Protein AF-A0A7S1P8F8-F1 (afdb_monomer_lite)

pLDDT: mean 75.44, std 19.64, range [24.95, 94.75]

Organism: NCBI:txid1169539

Structure (mmCIF, N/CA/C/O backbone):
data_AF-A0A7S1P8F8-F1
#
_entry.id   AF-A0A7S1P8F8-F1
#
loop_
_atom_site.group_PDB
_atom_site.id
_atom_site.type_symbol
_atom_site.label_atom_id
_atom_site.label_alt_id
_atom_site.label_comp_id
_atom_site.label_asym_id
_atom_site.label_entity_id
_atom_site.label_seq_id
_atom_site.pdbx_PDB_ins_code
_atom_site.Cartn_x
_atom_site.Cartn_y
_atom_site.Cartn_z
_atom_site.occupancy
_atom_site.B_iso_or_equiv
_atom_site.auth_seq_id
_atom_site.auth_comp_id
_atom_site.auth_asym_id
_atom_site.auth_atom_id
_atom_site.pdbx_PDB_model_num
ATOM 1 N N . THR A 1 1 ? -1.781 -36.166 -38.399 1.00 33.00 1 THR A N 1
ATOM 2 C CA . THR A 1 1 ? -1.661 -36.079 -36.931 1.00 33.00 1 THR A CA 1
ATOM 3 C C . THR A 1 1 ? -1.067 -34.732 -36.596 1.00 33.00 1 THR A C 1
ATOM 5 O O . THR A 1 1 ? 0.014 -34.468 -37.094 1.00 33.00 1 THR A O 1
ATOM 8 N N . VAL A 1 2 ? -1.785 -33.947 -35.774 1.00 33.25 2 VAL A N 1
ATOM 9 C CA . VAL A 1 2 ? -1.358 -32.695 -35.096 1.00 33.25 2 VAL A CA 1
ATOM 10 C C . VAL A 1 2 ? -1.109 -31.513 -36.055 1.00 33.25 2 VAL A C 1
ATOM 12 O O . VAL A 1 2 ? -0.427 -31.676 -37.051 1.00 33.25 2 VAL A O 1
ATOM 15 N N . GLY A 1 3 ? -1.616 -30.290 -35.899 1.00 30.33 3 GLY A N 1
ATOM 16 C CA . GLY A 1 3 ? -2.375 -29.572 -34.869 1.00 30.33 3 GLY A CA 1
ATOM 17 C C . GLY A 1 3 ? -2.177 -28.067 -35.166 1.00 30.33 3 GLY A C 1
ATOM 18 O O . GLY A 1 3 ? -1.070 -27.682 -35.529 1.00 30.33 3 GLY A O 1
ATOM 19 N N . GLY A 1 4 ? -3.225 -27.234 -35.100 1.00 29.80 4 GLY A N 1
ATOM 20 C CA . GLY A 1 4 ? -3.057 -25.767 -34.953 1.00 29.80 4 GLY A CA 1
ATOM 21 C C . GLY A 1 4 ? -2.783 -25.403 -33.482 1.00 29.80 4 GLY A C 1
ATOM 22 O O . GLY A 1 4 ? -2.645 -26.344 -32.693 1.00 29.80 4 GLY A O 1
ATOM 23 N N . PRO A 1 5 ? -2.804 -24.121 -33.050 1.00 51.84 5 PRO A N 1
ATOM 24 C CA . PRO A 1 5 ? -2.939 -22.824 -33.743 1.00 51.84 5 PRO A CA 1
ATOM 25 C C . PRO A 1 5 ? -1.639 -21.977 -33.567 1.00 51.84 5 PRO A C 1
ATOM 27 O O . PRO A 1 5 ? -0.628 -22.512 -33.140 1.00 51.84 5 PRO A O 1
ATOM 30 N N . ASP A 1 6 ? -1.499 -20.736 -34.047 1.00 29.47 6 ASP A N 1
ATOM 31 C CA . ASP A 1 6 ? -1.606 -19.561 -33.164 1.00 29.47 6 ASP A CA 1
ATOM 32 C C . ASP A 1 6 ? -1.427 -18.242 -33.929 1.00 29.47 6 ASP A C 1
ATOM 34 O O . ASP A 1 6 ? -0.696 -18.134 -34.916 1.00 29.47 6 ASP A O 1
ATOM 38 N N . GLY A 1 7 ? -2.171 -17.247 -33.449 1.00 28.59 7 GLY A N 1
ATOM 39 C CA . GLY A 1 7 ? -2.449 -15.974 -34.089 1.00 28.59 7 GLY A CA 1
ATOM 40 C C . GLY A 1 7 ? -1.237 -15.084 -34.345 1.00 28.59 7 GLY A C 1
ATOM 41 O O . GLY A 1 7 ? -0.340 -14.900 -33.526 1.00 28.59 7 GLY A O 1
ATOM 42 N N . SER A 1 8 ? -1.303 -14.449 -35.507 1.00 30.39 8 SER A N 1
ATOM 43 C CA . SER A 1 8 ? -0.498 -13.318 -35.930 1.00 30.39 8 SER A CA 1
ATOM 44 C C . SER A 1 8 ? -0.629 -12.139 -34.958 1.00 30.39 8 SER A C 1
ATOM 46 O O . SER A 1 8 ? -1.654 -11.456 -34.948 1.00 30.39 8 SER A O 1
ATOM 48 N N . SER A 1 9 ? 0.427 -11.849 -34.200 1.00 29.33 9 SER A N 1
ATOM 49 C CA . SER A 1 9 ? 0.657 -10.510 -33.653 1.00 29.33 9 SER A CA 1
ATOM 50 C C . SER A 1 9 ? 1.751 -9.847 -34.481 1.00 29.33 9 SER A C 1
ATOM 52 O O . SER A 1 9 ? 2.946 -10.076 -34.303 1.00 29.33 9 SER A O 1
ATOM 54 N N . THR A 1 10 ? 1.315 -9.089 -35.482 1.00 24.95 10 THR A N 1
ATOM 55 C CA . THR A 1 10 ? 2.159 -8.281 -36.358 1.00 24.95 10 THR A CA 1
ATOM 56 C C . THR A 1 10 ? 2.630 -7.034 -35.615 1.00 24.95 10 THR A C 1
ATOM 58 O O . THR A 1 10 ? 1.840 -6.120 -35.387 1.00 24.95 10 THR A O 1
ATOM 61 N N . ALA A 1 11 ? 3.919 -6.960 -35.283 1.00 27.39 11 ALA A N 1
ATOM 62 C CA . ALA A 1 11 ? 4.574 -5.700 -34.948 1.00 27.39 11 ALA A CA 1
ATOM 63 C C . ALA A 1 11 ? 5.227 -5.143 -36.220 1.00 27.39 11 ALA A C 1
ATOM 65 O O . ALA A 1 11 ? 6.190 -5.699 -36.745 1.00 27.39 11 ALA A O 1
ATOM 66 N N . VAL A 1 12 ? 4.644 -4.071 -36.751 1.00 26.52 12 VAL A N 1
ATOM 67 C CA . VAL A 1 12 ? 5.122 -3.369 -37.945 1.00 26.52 12 VAL A CA 1
ATOM 68 C C . VAL A 1 12 ? 6.269 -2.444 -37.530 1.00 26.52 12 VAL A C 1
ATOM 70 O O . VAL A 1 12 ? 6.064 -1.552 -36.711 1.00 26.52 12 VAL A O 1
ATOM 73 N N . ALA A 1 13 ? 7.463 -2.633 -38.096 1.00 28.36 13 ALA A N 1
ATOM 74 C CA . ALA A 1 13 ? 8.588 -1.709 -37.955 1.00 28.36 13 ALA A CA 1
ATOM 75 C C . ALA A 1 13 ? 8.973 -1.167 -39.340 1.00 28.36 13 ALA A C 1
ATOM 77 O O . ALA A 1 13 ? 9.449 -1.909 -40.198 1.00 28.36 13 ALA A O 1
ATOM 78 N N . ALA A 1 14 ? 8.723 0.125 -39.565 1.00 28.91 14 ALA A N 1
ATOM 79 C CA . ALA A 1 14 ? 9.136 0.856 -40.762 1.00 28.91 14 ALA A CA 1
ATOM 80 C C . ALA A 1 14 ? 10.499 1.536 -40.537 1.00 28.91 14 ALA A C 1
ATOM 82 O O . ALA A 1 14 ? 10.802 1.990 -39.434 1.00 28.91 14 ALA A O 1
ATOM 83 N N . ALA A 1 15 ? 11.313 1.582 -41.594 1.00 36.06 15 ALA A N 1
ATOM 84 C CA . ALA A 1 15 ? 12.719 1.979 -41.580 1.00 36.06 15 ALA A CA 1
ATOM 85 C C . ALA A 1 15 ? 12.986 3.433 -42.034 1.00 36.06 15 ALA A C 1
ATOM 87 O O . ALA A 1 15 ? 12.221 3.991 -42.817 1.00 36.06 15 ALA A O 1
ATOM 88 N N . ALA A 1 16 ? 14.183 3.908 -41.646 1.00 30.42 16 ALA A N 1
ATOM 89 C CA . ALA A 1 16 ? 15.092 4.868 -42.307 1.00 30.42 16 ALA A CA 1
ATOM 90 C C . ALA A 1 16 ? 15.179 6.329 -41.792 1.00 30.42 16 ALA A C 1
ATOM 92 O O . ALA A 1 16 ? 14.203 7.070 -41.811 1.00 30.42 16 ALA A O 1
ATOM 93 N N . GLY A 1 17 ? 16.421 6.767 -41.488 1.00 25.39 17 GLY A N 1
ATOM 94 C CA . GLY A 1 17 ? 16.874 8.167 -41.624 1.00 25.39 17 GLY A CA 1
ATOM 95 C C . GLY A 1 17 ? 17.765 8.753 -40.505 1.00 25.39 17 GLY A C 1
ATOM 96 O O . GLY A 1 17 ? 17.258 9.054 -39.440 1.00 25.39 17 GLY A O 1
ATOM 97 N N . ALA A 1 18 ? 19.055 8.980 -40.817 1.00 31.80 18 ALA A N 1
ATOM 98 C CA . ALA A 1 18 ? 20.051 9.914 -40.236 1.00 31.80 18 ALA A CA 1
ATOM 99 C C . ALA A 1 18 ? 20.191 10.091 -38.696 1.00 31.80 18 ALA A C 1
ATOM 101 O O . ALA A 1 18 ? 19.297 10.547 -37.992 1.00 31.80 18 ALA A O 1
ATOM 102 N N . ALA A 1 19 ? 21.413 9.829 -38.212 1.00 44.41 19 ALA A N 1
ATOM 103 C CA . ALA A 1 19 ? 21.833 9.745 -36.812 1.00 44.41 19 ALA A CA 1
ATOM 104 C C . ALA A 1 19 ? 21.790 11.077 -36.031 1.00 44.41 19 ALA A C 1
ATOM 106 O O . ALA A 1 19 ? 22.799 11.755 -35.848 1.00 44.41 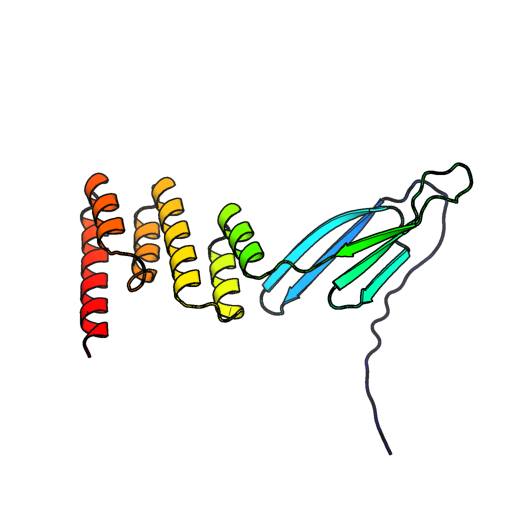19 ALA A O 1
ATOM 107 N N . ALA A 1 20 ? 20.624 11.401 -35.488 1.00 43.41 20 ALA A N 1
ATOM 108 C CA . ALA A 1 20 ? 20.535 11.914 -34.126 1.00 43.41 20 ALA A CA 1
ATOM 109 C C . ALA A 1 20 ? 20.301 10.694 -33.225 1.00 43.41 20 ALA A C 1
ATOM 111 O O . ALA A 1 20 ? 19.488 9.856 -33.603 1.00 43.41 20 ALA A O 1
ATOM 112 N N . SER A 1 21 ? 20.989 10.554 -32.082 1.00 54.59 21 SER A N 1
ATOM 113 C CA . SER A 1 21 ? 20.678 9.483 -31.117 1.00 54.59 21 SER A CA 1
ATOM 114 C C . SER A 1 21 ? 19.185 9.524 -30.808 1.00 54.59 21 SER A C 1
ATOM 116 O O . SER A 1 21 ? 18.705 10.445 -30.137 1.00 54.59 21 SER A O 1
ATOM 118 N N . GLN A 1 22 ? 18.434 8.584 -31.380 1.00 60.34 22 GLN A N 1
ATOM 119 C CA . GLN A 1 22 ? 16.990 8.682 -31.421 1.00 60.34 22 GLN A CA 1
ATOM 120 C C . GLN A 1 22 ? 16.500 8.164 -30.077 1.00 60.34 22 GLN A C 1
ATOM 122 O O . GLN A 1 22 ? 16.522 6.966 -29.790 1.00 60.34 22 GLN A O 1
ATOM 127 N N . ARG A 1 23 ? 16.108 9.097 -29.206 1.00 57.16 23 ARG A N 1
ATOM 128 C CA . ARG A 1 23 ? 15.483 8.771 -27.923 1.00 57.16 23 ARG A CA 1
ATOM 129 C C . ARG A 1 23 ? 14.154 8.092 -28.206 1.00 57.16 23 ARG A C 1
ATOM 131 O O . ARG A 1 23 ? 13.188 8.754 -28.577 1.00 57.16 23 ARG A O 1
ATOM 138 N N . GLN A 1 24 ? 14.110 6.778 -28.034 1.00 66.75 24 GLN A N 1
ATOM 139 C CA . GLN A 1 24 ? 12.877 6.019 -28.131 1.00 66.75 24 GLN A CA 1
ATOM 140 C C . GLN A 1 24 ? 12.252 5.954 -26.734 1.00 66.75 24 GLN A C 1
ATOM 142 O O . GLN A 1 24 ? 12.895 5.579 -25.749 1.00 66.75 24 GLN A O 1
ATOM 147 N N . LEU A 1 25 ? 10.994 6.383 -26.630 1.00 66.38 25 LEU A N 1
ATOM 148 C CA . LEU A 1 25 ? 10.215 6.187 -25.414 1.00 66.38 25 LEU A CA 1
ATOM 149 C C . LEU A 1 25 ? 9.775 4.725 -25.380 1.00 66.38 25 LEU A C 1
ATOM 151 O O . LEU A 1 25 ? 8.917 4.315 -26.160 1.00 66.38 25 LEU A O 1
ATOM 155 N N . VAL A 1 26 ? 10.358 3.947 -24.474 1.00 67.69 26 VAL A N 1
ATOM 156 C CA . VAL A 1 26 ? 9.987 2.546 -24.284 1.00 67.69 26 VAL A CA 1
ATOM 157 C C . VAL A 1 26 ? 9.091 2.460 -23.060 1.00 67.69 26 VAL A C 1
ATOM 159 O O . VAL A 1 26 ? 9.497 2.771 -21.940 1.00 67.69 26 VAL A O 1
ATOM 162 N N . THR A 1 27 ? 7.848 2.043 -23.283 1.00 63.59 27 THR A N 1
ATOM 163 C CA . THR A 1 27 ? 6.885 1.802 -22.207 1.00 63.59 27 THR A CA 1
ATOM 164 C C . THR A 1 27 ? 6.757 0.301 -22.005 1.00 63.59 27 THR A C 1
ATOM 166 O O . THR A 1 27 ? 6.327 -0.403 -22.917 1.00 63.59 27 THR A O 1
ATOM 169 N N . VAL A 1 28 ? 7.126 -0.192 -20.821 1.00 66.12 28 VAL A N 1
ATOM 170 C CA . VAL A 1 28 ? 6.953 -1.602 -20.455 1.00 66.12 28 VAL A CA 1
ATOM 171 C C . VAL A 1 28 ? 5.792 -1.699 -19.473 1.00 66.12 28 VAL A C 1
ATOM 173 O O . VAL A 1 28 ? 5.885 -1.296 -18.310 1.00 66.12 28 VAL A O 1
ATOM 176 N N . CYS A 1 29 ? 4.673 -2.225 -19.966 1.00 58.62 29 CYS A N 1
ATOM 177 C CA . CYS A 1 29 ? 3.471 -2.451 -19.175 1.00 58.62 29 CYS A CA 1
ATOM 178 C C . CYS A 1 29 ? 3.417 -3.909 -18.720 1.00 58.62 29 CYS A C 1
ATOM 180 O O . CYS A 1 29 ? 3.398 -4.815 -19.551 1.00 58.62 29 CYS A O 1
ATOM 182 N N . LEU A 1 30 ? 3.311 -4.128 -17.410 1.00 59.25 30 LEU A N 1
ATOM 183 C CA . LEU A 1 30 ? 2.864 -5.408 -16.869 1.00 59.25 30 LEU A CA 1
ATOM 184 C C . LEU A 1 30 ? 1.336 -5.344 -16.803 1.00 59.25 30 LEU A C 1
ATOM 186 O O . LEU A 1 30 ? 0.751 -4.805 -15.864 1.00 59.25 30 LEU A O 1
ATOM 190 N N . SER A 1 31 ? 0.692 -5.812 -17.872 1.00 52.72 31 SER A N 1
ATOM 191 C CA . SER A 1 31 ? -0.765 -5.790 -17.986 1.00 52.72 31 SER A CA 1
ATOM 192 C C . SER A 1 31 ? -1.354 -7.039 -17.349 1.00 52.72 31 SER A C 1
ATOM 194 O O . SER A 1 31 ? -1.368 -8.103 -17.962 1.00 52.72 31 SER A O 1
ATOM 196 N N . TYR A 1 32 ? -1.899 -6.892 -16.146 1.00 57.75 32 TYR A N 1
ATOM 197 C CA . TYR A 1 32 ? -2.820 -7.878 -15.598 1.00 57.75 32 TYR A CA 1
ATOM 198 C C . TYR A 1 32 ? -4.246 -7.495 -16.036 1.00 57.75 32 TYR A C 1
ATOM 200 O O . TYR A 1 32 ? -4.558 -6.303 -16.043 1.00 57.75 32 TYR A O 1
ATOM 208 N N . PRO A 1 33 ? -5.118 -8.451 -16.412 1.00 55.19 33 PRO A N 1
ATOM 209 C CA . PRO A 1 33 ? -6.451 -8.161 -16.962 1.00 55.19 33 PRO A CA 1
ATOM 210 C C . PRO A 1 33 ? -7.295 -7.220 -16.094 1.00 55.19 33 PRO A C 1
ATOM 212 O O . PRO A 1 33 ? -8.058 -6.416 -16.621 1.00 55.19 33 PRO A O 1
ATOM 215 N N . GLU A 1 34 ? -7.103 -7.283 -14.776 1.00 53.69 34 GLU A N 1
ATOM 216 C CA . GLU A 1 34 ? -7.851 -6.485 -13.799 1.00 53.69 34 GLU A CA 1
ATOM 217 C C . GLU A 1 34 ? -7.038 -5.332 -13.194 1.00 53.69 34 GLU A C 1
ATOM 219 O O . GLU A 1 34 ? -7.595 -4.449 -12.554 1.00 53.69 34 GLU A O 1
ATOM 224 N N . VAL A 1 35 ? -5.721 -5.286 -13.438 1.00 55.34 35 VAL A N 1
ATOM 225 C CA . VAL A 1 35 ? -4.819 -4.279 -12.862 1.00 55.34 35 VAL A CA 1
ATOM 226 C C . VAL A 1 35 ? -3.895 -3.752 -13.956 1.00 55.34 35 VAL A C 1
ATOM 228 O O . VAL A 1 35 ? -2.925 -4.403 -14.355 1.00 55.34 35 VAL A O 1
ATOM 231 N N . ARG A 1 36 ? -4.168 -2.535 -14.441 1.00 57.94 36 ARG A N 1
ATOM 232 C CA . ARG A 1 36 ? -3.256 -1.823 -15.348 1.00 57.94 36 ARG A CA 1
ATOM 233 C C . ARG A 1 36 ? -2.141 -1.167 -14.540 1.00 57.94 36 ARG A C 1
ATOM 235 O O . ARG A 1 36 ? -2.246 -0.001 -14.169 1.00 57.94 36 ARG A O 1
ATOM 242 N N . PHE A 1 37 ? -1.068 -1.909 -14.279 1.00 64.25 37 PHE A N 1
ATOM 243 C CA . PHE A 1 37 ? 0.128 -1.360 -13.646 1.00 64.25 37 PHE A CA 1
ATOM 244 C C . PHE A 1 37 ? 1.195 -1.021 -14.690 1.00 64.25 37 PHE A C 1
ATOM 246 O O . PHE A 1 37 ? 1.612 -1.858 -15.494 1.00 64.25 37 PHE A O 1
ATOM 253 N N . VAL A 1 38 ? 1.679 0.219 -14.660 1.00 63.53 38 VAL A N 1
ATOM 254 C CA . VAL A 1 38 ? 2.850 0.608 -15.445 1.00 63.53 38 VAL A CA 1
ATOM 255 C C . VAL A 1 38 ? 4.086 0.372 -14.588 1.00 63.53 38 VAL A C 1
ATOM 257 O O . VAL A 1 38 ? 4.405 1.164 -13.703 1.00 63.53 38 VAL A O 1
ATOM 260 N N . ALA A 1 39 ? 4.758 -0.751 -14.832 1.00 64.69 39 ALA A N 1
ATOM 261 C CA . ALA A 1 39 ? 5.892 -1.184 -14.024 1.00 64.69 39 ALA A CA 1
ATOM 262 C C . ALA A 1 39 ? 7.171 -0.398 -14.300 1.00 64.69 39 ALA A C 1
ATOM 264 O O . ALA A 1 39 ? 7.966 -0.178 -13.386 1.00 64.69 39 ALA A O 1
ATOM 265 N N . PHE A 1 40 ? 7.356 0.054 -15.540 1.00 70.25 40 PHE A N 1
ATOM 266 C CA . PHE A 1 40 ? 8.506 0.857 -15.914 1.00 70.25 40 PHE A CA 1
ATOM 267 C C . PHE A 1 40 ? 8.188 1.759 -17.110 1.00 70.25 40 PHE A C 1
ATOM 269 O O . PHE A 1 40 ? 7.693 1.308 -18.145 1.00 70.25 40 PHE A O 1
ATOM 276 N N . VAL A 1 41 ? 8.519 3.044 -16.969 1.00 74.56 41 VAL A N 1
ATOM 277 C CA . VAL A 1 41 ? 8.540 4.014 -18.069 1.00 74.56 41 VAL A CA 1
ATOM 278 C C . VAL A 1 41 ? 9.898 4.683 -18.060 1.00 74.56 41 VAL A C 1
ATOM 280 O O . VAL A 1 41 ? 10.303 5.251 -17.045 1.00 74.56 41 VAL A O 1
ATOM 283 N N . GLY A 1 42 ? 10.589 4.635 -19.190 1.00 77.94 42 GLY A N 1
ATOM 284 C CA . GLY A 1 42 ? 11.900 5.245 -19.324 1.00 77.94 42 GLY A CA 1
ATOM 285 C C . GLY A 1 42 ? 12.250 5.539 -20.773 1.00 77.94 42 GLY A C 1
ATOM 286 O O . GLY A 1 42 ? 11.668 4.990 -21.709 1.00 77.94 42 GLY A O 1
ATOM 287 N N . TYR A 1 43 ? 13.224 6.424 -20.951 1.00 77.12 43 TYR A N 1
ATOM 288 C CA . TYR A 1 43 ? 13.818 6.690 -22.255 1.00 77.12 43 TYR A CA 1
ATOM 289 C C . TYR A 1 43 ? 15.044 5.803 -22.423 1.00 77.12 43 TYR A C 1
ATOM 291 O O . TYR A 1 43 ? 15.955 5.848 -21.595 1.00 77.12 43 TYR A O 1
ATOM 299 N N . ILE A 1 44 ? 15.069 5.020 -23.499 1.00 77.88 44 ILE A N 1
ATOM 300 C CA . ILE A 1 44 ? 16.219 4.201 -23.878 1.00 77.88 44 ILE A CA 1
ATOM 301 C C . ILE A 1 44 ? 16.620 4.634 -25.290 1.00 77.88 44 ILE A C 1
ATOM 303 O O . ILE A 1 44 ? 15.775 4.799 -26.169 1.00 77.88 44 ILE A O 1
ATOM 307 N N . ASN A 1 45 ? 17.907 4.894 -25.498 1.00 75.38 45 ASN A N 1
ATOM 308 C CA . ASN A 1 45 ? 18.407 5.303 -26.810 1.00 75.38 45 ASN A CA 1
ATOM 309 C C . ASN A 1 45 ? 18.589 4.074 -27.701 1.00 75.38 45 ASN A C 1
ATOM 311 O O . ASN A 1 45 ? 19.086 3.059 -27.220 1.00 75.38 45 ASN A O 1
ATOM 315 N N . ASP A 1 46 ? 18.227 4.196 -28.979 1.00 78.50 46 ASP A N 1
ATOM 316 C CA . ASP A 1 46 ? 18.566 3.235 -30.035 1.00 78.50 46 ASP A CA 1
ATOM 317 C C . ASP A 1 46 ? 18.294 1.762 -29.658 1.00 78.50 46 ASP A C 1
ATOM 319 O O . ASP A 1 46 ? 19.184 0.905 -29.720 1.00 78.50 46 ASP A O 1
ATOM 323 N N . VAL A 1 47 ? 17.054 1.460 -29.248 1.00 81.94 47 VAL A N 1
ATOM 324 C CA . VAL A 1 47 ? 16.632 0.082 -28.961 1.00 81.94 47 VAL A CA 1
ATOM 325 C C . VAL A 1 47 ? 16.575 -0.722 -30.252 1.00 81.94 47 VAL A C 1
ATOM 327 O O . VAL A 1 47 ? 15.960 -0.322 -31.236 1.00 81.94 47 VAL A O 1
ATOM 330 N N . THR A 1 48 ? 17.226 -1.879 -30.234 1.00 82.31 48 THR A N 1
ATOM 331 C CA . THR A 1 48 ? 17.274 -2.809 -31.370 1.00 82.31 48 THR A CA 1
ATOM 332 C C . THR A 1 48 ? 16.355 -3.996 -31.147 1.00 82.31 48 THR A C 1
ATOM 334 O O . THR A 1 48 ? 15.556 -4.328 -32.017 1.00 82.31 48 THR A O 1
ATOM 337 N N . HIS A 1 49 ? 16.432 -4.612 -29.965 1.00 81.38 49 HIS A N 1
ATOM 338 C CA . HIS A 1 49 ? 15.678 -5.813 -29.639 1.00 81.38 49 HIS A CA 1
ATOM 339 C C . HIS A 1 49 ? 15.176 -5.775 -28.199 1.00 81.38 49 HIS A C 1
ATOM 341 O O . HIS A 1 49 ? 15.875 -5.330 -27.289 1.00 81.38 49 HIS A O 1
ATOM 347 N N . ILE A 1 50 ? 13.965 -6.290 -28.008 1.00 86.50 50 ILE A N 1
ATOM 348 C CA . ILE A 1 50 ? 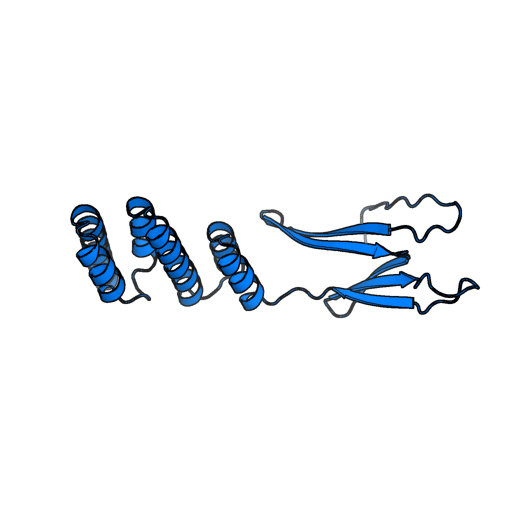13.365 -6.566 -26.705 1.00 86.50 50 ILE A CA 1
ATOM 349 C C . ILE A 1 50 ? 13.019 -8.051 -26.713 1.00 86.50 50 ILE A C 1
ATOM 351 O O . ILE A 1 50 ? 12.311 -8.498 -27.616 1.00 86.50 50 ILE A O 1
ATOM 355 N N . PHE A 1 51 ? 13.532 -8.822 -25.758 1.00 84.88 51 PHE A N 1
ATOM 356 C CA . PHE A 1 51 ? 13.278 -10.261 -25.708 1.00 84.88 51 PHE A CA 1
ATOM 357 C C . PHE A 1 51 ? 13.161 -10.777 -24.267 1.00 84.88 51 PHE A C 1
ATOM 359 O O . PHE A 1 51 ? 13.895 -10.323 -23.387 1.00 84.88 51 PHE A O 1
ATOM 366 N N . PRO A 1 52 ? 12.244 -11.724 -23.997 1.00 86.38 52 PRO A N 1
ATOM 367 C CA . PRO A 1 52 ? 12.179 -12.407 -22.713 1.00 86.38 52 PRO A CA 1
ATOM 368 C C . PRO A 1 52 ? 13.226 -13.528 -22.656 1.00 86.38 52 PRO A C 1
ATOM 370 O O . PRO A 1 52 ? 13.321 -14.345 -23.571 1.00 86.38 52 PRO A O 1
ATOM 373 N N . ALA A 1 53 ? 14.001 -13.597 -21.575 1.00 86.50 53 ALA A N 1
ATOM 374 C CA . ALA A 1 53 ? 14.904 -14.716 -21.302 1.00 86.50 53 ALA A CA 1
ATOM 375 C C . ALA A 1 53 ? 15.078 -14.893 -19.790 1.00 86.50 53 ALA A C 1
ATOM 377 O O . ALA A 1 53 ? 14.973 -13.932 -19.042 1.00 86.50 53 ALA A O 1
ATOM 378 N N . MET A 1 54 ? 15.341 -16.115 -19.319 1.00 85.25 54 MET A N 1
ATOM 379 C CA . MET A 1 54 ? 15.701 -16.386 -17.911 1.00 85.25 54 MET A CA 1
ATOM 380 C C . MET A 1 54 ? 14.732 -15.802 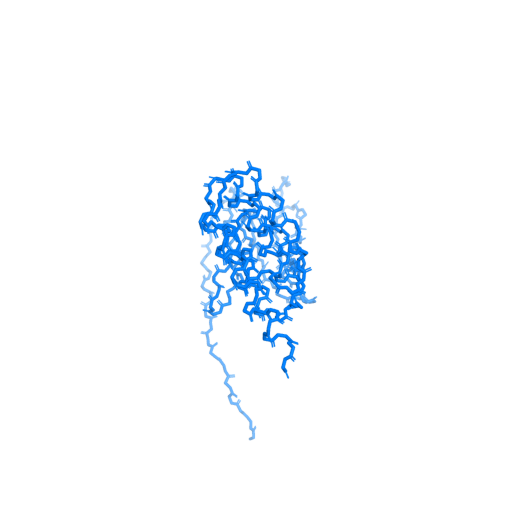-16.851 1.00 85.25 54 MET A C 1
ATOM 382 O O . MET A 1 54 ? 15.141 -15.528 -15.730 1.00 85.25 54 MET A O 1
ATOM 386 N N . GLY A 1 55 ? 13.453 -15.595 -17.191 1.00 81.62 55 GLY A N 1
ATOM 387 C CA . GLY A 1 55 ? 12.467 -14.988 -16.283 1.00 81.62 55 GLY A CA 1
ATOM 388 C C . GLY A 1 55 ? 12.516 -13.454 -16.175 1.00 81.62 55 GLY A C 1
ATOM 389 O O . GLY A 1 55 ? 11.759 -12.891 -15.391 1.00 81.62 55 GLY A O 1
ATOM 390 N N . SER A 1 56 ? 13.343 -12.780 -16.978 1.00 84.56 56 SER A N 1
ATOM 391 C CA . SER A 1 56 ? 13.459 -11.317 -17.055 1.00 84.56 56 SER A CA 1
ATOM 392 C C . SER A 1 56 ? 13.234 -10.817 -18.490 1.00 84.56 56 SER A C 1
ATOM 394 O O . SER A 1 56 ? 13.330 -11.570 -19.466 1.00 84.56 56 SER A O 1
ATOM 396 N N . LEU A 1 57 ? 12.936 -9.523 -18.637 1.00 86.06 57 LEU A N 1
ATOM 397 C CA . LEU A 1 57 ? 12.832 -8.875 -19.945 1.00 86.06 57 LEU A CA 1
ATOM 398 C C . LEU A 1 57 ? 14.142 -8.150 -20.261 1.00 86.06 57 LEU A C 1
ATOM 400 O O . LEU A 1 57 ? 14.561 -7.273 -19.513 1.00 86.06 57 LEU A O 1
ATOM 404 N N . PHE A 1 58 ? 14.776 -8.480 -21.379 1.00 86.94 58 PHE A N 1
ATOM 405 C CA . PHE A 1 58 ? 16.024 -7.854 -21.798 1.00 86.94 58 PHE A CA 1
ATOM 406 C C . PHE A 1 58 ? 15.781 -6.842 -22.913 1.00 86.94 58 PHE A C 1
ATOM 408 O O . PHE A 1 58 ? 15.050 -7.113 -23.867 1.00 86.94 58 PHE A O 1
ATOM 415 N N . VAL A 1 59 ? 16.422 -5.680 -22.803 1.00 87.56 59 VAL A N 1
ATOM 416 C CA . VAL A 1 59 ? 16.407 -4.626 -23.820 1.00 87.56 59 VAL A CA 1
ATOM 417 C C . VAL A 1 59 ? 17.831 -4.404 -24.311 1.00 87.56 59 VAL A C 1
ATOM 419 O O . VAL A 1 59 ? 18.710 -4.032 -23.534 1.00 87.56 59 VAL A O 1
ATOM 422 N N . LEU A 1 60 ? 18.061 -4.630 -25.605 1.00 86.75 60 LEU A N 1
ATOM 423 C CA . LEU A 1 60 ? 19.347 -4.405 -26.256 1.00 86.75 60 LEU A CA 1
ATOM 424 C C . LEU A 1 60 ? 19.324 -3.060 -26.981 1.00 86.75 60 LEU A C 1
ATOM 426 O O . LEU A 1 60 ? 18.530 -2.838 -27.899 1.00 86.75 60 LEU A O 1
ATOM 430 N N . ALA A 1 61 ? 20.211 -2.167 -26.566 1.00 85.19 61 ALA A N 1
ATOM 431 C CA . ALA A 1 61 ? 20.339 -0.813 -27.079 1.00 85.19 61 ALA A CA 1
ATOM 432 C C . ALA A 1 61 ? 21.733 -0.598 -27.674 1.00 85.19 61 ALA A C 1
ATOM 434 O O . ALA A 1 61 ? 22.732 -1.063 -27.121 1.00 85.19 61 ALA A O 1
ATOM 435 N N . ARG A 1 62 ? 21.832 0.127 -28.791 1.00 81.62 62 ARG A N 1
ATOM 436 C CA . ARG A 1 62 ? 23.137 0.540 -29.328 1.00 81.62 62 ARG A CA 1
ATOM 437 C C . ARG A 1 62 ? 23.625 1.776 -28.574 1.00 81.62 62 ARG A C 1
ATOM 439 O O . ARG A 1 62 ? 22.913 2.767 -28.457 1.00 81.62 62 ARG A O 1
ATOM 446 N N . GLY A 1 63 ? 24.852 1.736 -28.061 1.00 70.94 63 GLY A N 1
ATOM 447 C CA . GLY A 1 63 ? 25.487 2.911 -27.476 1.00 70.94 63 GLY A CA 1
ATOM 448 C C . GLY A 1 63 ? 25.904 3.889 -28.571 1.00 70.94 63 GLY A C 1
ATOM 449 O O . GLY A 1 63 ? 26.899 3.671 -29.254 1.00 70.94 63 GLY A O 1
ATOM 450 N N . GLY A 1 64 ? 25.161 4.976 -28.755 1.00 63.72 64 GLY A N 1
ATOM 451 C CA . GLY A 1 64 ? 25.564 6.078 -29.629 1.00 63.72 64 GLY A CA 1
ATOM 452 C C . GLY A 1 64 ? 26.588 6.975 -28.932 1.00 63.72 64 GLY A C 1
ATOM 453 O O . GLY A 1 64 ? 26.200 7.897 -28.222 1.00 63.72 64 GLY A O 1
ATOM 454 N N . GLY A 1 65 ? 27.886 6.697 -29.090 1.00 57.19 65 GLY A N 1
ATOM 455 C CA . GLY A 1 65 ? 28.938 7.510 -28.454 1.00 57.19 65 GLY A CA 1
ATOM 456 C C . GLY A 1 65 ? 30.310 7.537 -29.136 1.00 57.19 65 GLY A C 1
ATOM 457 O O . GLY A 1 65 ? 31.140 8.363 -28.767 1.00 57.19 65 GLY A O 1
ATOM 458 N N . GLY A 1 66 ? 30.567 6.683 -30.130 1.00 50.88 66 GLY A N 1
ATOM 459 C CA . GLY A 1 66 ? 31.832 6.668 -30.873 1.00 50.88 66 GLY A CA 1
ATOM 460 C C . GLY A 1 66 ? 31.722 7.373 -32.226 1.00 50.88 66 GLY A C 1
ATOM 461 O O . GLY A 1 66 ? 30.806 7.085 -33.002 1.00 50.88 66 GLY A O 1
ATOM 462 N N . VAL A 1 67 ? 32.681 8.252 -32.541 1.00 51.16 67 VAL A N 1
ATOM 463 C CA . VAL A 1 67 ? 32.942 8.708 -33.918 1.00 51.16 67 VAL A CA 1
ATOM 464 C C . VAL A 1 67 ? 33.305 7.464 -34.737 1.00 51.16 67 VAL A C 1
ATOM 466 O O . VAL A 1 67 ? 34.406 6.946 -34.608 1.00 51.16 67 VAL A O 1
ATOM 469 N N . GLY A 1 68 ? 32.344 6.937 -35.502 1.00 57.38 68 GLY A N 1
ATOM 470 C CA . GLY A 1 68 ? 32.487 5.679 -36.250 1.00 57.38 68 GLY A CA 1
ATOM 471 C C . GLY A 1 68 ? 31.323 4.688 -36.122 1.00 57.38 68 GLY A C 1
ATOM 472 O O . GLY A 1 68 ? 31.345 3.660 -36.784 1.00 57.38 68 GLY A O 1
ATOM 473 N N . GLY A 1 69 ? 30.290 4.959 -35.312 1.00 57.19 69 GLY A N 1
ATOM 474 C CA . GLY A 1 69 ? 29.115 4.068 -35.208 1.00 57.19 69 GLY A CA 1
ATOM 475 C C . GLY A 1 69 ? 29.346 2.774 -34.409 1.00 57.19 69 GLY A C 1
ATOM 476 O O . GLY A 1 69 ? 28.422 1.968 -34.251 1.00 57.19 69 GLY A O 1
ATOM 477 N N . GLU A 1 70 ? 30.549 2.612 -33.859 1.00 60.06 70 GLU A N 1
ATOM 478 C CA . GLU A 1 70 ? 30.951 1.549 -32.943 1.00 60.06 70 GLU A CA 1
ATOM 479 C C . GLU A 1 70 ? 30.983 2.108 -31.518 1.00 60.06 70 GLU A C 1
ATOM 481 O O . GLU A 1 70 ? 32.006 2.567 -31.016 1.00 60.06 70 GLU A O 1
ATOM 486 N N . GLY A 1 71 ? 29.825 2.135 -30.866 1.00 65.44 71 GLY A N 1
ATOM 487 C CA . GLY A 1 71 ? 29.767 2.244 -29.412 1.00 65.44 71 GLY A CA 1
ATOM 488 C C . GLY A 1 71 ? 29.325 0.917 -28.799 1.00 65.44 71 GLY A C 1
ATOM 489 O O . GLY A 1 71 ? 28.754 0.071 -29.498 1.00 65.44 71 GLY A O 1
ATOM 490 N N . PRO A 1 72 ? 29.600 0.702 -27.503 1.00 74.94 72 PRO A N 1
ATOM 491 C CA . PRO A 1 72 ? 29.247 -0.541 -26.836 1.00 74.94 72 PRO A CA 1
ATOM 492 C C . PRO A 1 72 ? 27.733 -0.764 -26.904 1.00 74.94 72 PRO A C 1
ATOM 494 O O . PRO A 1 72 ? 26.943 0.147 -26.655 1.00 74.94 72 PRO A O 1
ATOM 497 N N . CYS A 1 73 ? 27.317 -1.983 -27.243 1.00 75.75 73 CYS A N 1
ATOM 498 C CA . CYS A 1 73 ? 25.921 -2.375 -27.082 1.00 75.75 73 CYS A CA 1
ATOM 499 C C . CYS A 1 73 ? 25.617 -2.498 -25.584 1.00 75.75 73 CYS A C 1
ATOM 501 O O . CYS A 1 73 ? 26.352 -3.154 -24.848 1.00 75.75 73 CYS A O 1
ATOM 503 N N . MET A 1 74 ? 24.542 -1.856 -25.136 1.00 82.62 74 MET A N 1
ATOM 504 C CA . MET A 1 74 ? 24.050 -1.943 -23.767 1.00 82.62 74 MET A CA 1
ATOM 505 C C . MET A 1 74 ? 22.956 -3.002 -23.700 1.00 82.62 74 MET A C 1
ATOM 507 O O . MET A 1 74 ? 22.000 -2.963 -24.475 1.00 82.62 74 MET A O 1
ATOM 511 N N . LEU A 1 75 ? 23.087 -3.926 -22.753 1.00 85.38 75 LEU A N 1
ATOM 512 C CA . LEU A 1 75 ? 22.043 -4.881 -22.408 1.00 85.38 75 LEU A CA 1
ATOM 513 C C . LEU A 1 75 ? 21.442 -4.467 -21.065 1.00 85.38 75 LEU A C 1
ATOM 515 O O . LEU A 1 75 ? 22.141 -4.426 -20.056 1.00 85.38 75 LEU A O 1
ATOM 519 N N . LEU A 1 76 ? 20.156 -4.132 -21.066 1.00 86.12 76 LEU A N 1
ATOM 520 C CA . LEU A 1 76 ? 19.398 -3.767 -19.875 1.00 86.12 76 LEU A CA 1
ATOM 521 C C . LEU A 1 76 ? 18.531 -4.954 -19.472 1.00 86.12 76 LEU A C 1
ATOM 523 O O . LEU A 1 76 ? 17.716 -5.418 -20.267 1.00 86.12 76 LEU A O 1
ATOM 527 N N . GLU A 1 77 ? 18.692 -5.425 -18.242 1.00 88.19 77 GLU A N 1
ATOM 528 C CA . GLU A 1 77 ? 17.788 -6.401 -17.643 1.00 88.19 77 GLU A CA 1
ATOM 529 C C . GLU A 1 77 ? 16.682 -5.667 -16.880 1.00 88.19 77 GLU A C 1
ATOM 531 O O . GLU A 1 77 ? 16.933 -4.930 -15.925 1.00 88.19 77 GLU A O 1
ATOM 536 N N . LEU A 1 78 ? 15.440 -5.879 -17.298 1.00 84.81 78 LEU A N 1
ATOM 537 C CA . LEU A 1 78 ? 14.248 -5.452 -16.585 1.00 84.81 78 LEU A CA 1
ATOM 538 C C . LEU A 1 78 ? 13.729 -6.647 -15.789 1.00 84.81 78 LEU A C 1
ATOM 540 O O . LEU A 1 78 ? 13.084 -7.551 -16.329 1.00 84.81 78 LEU A O 1
ATOM 544 N N . ARG A 1 79 ? 14.038 -6.639 -14.492 1.00 83.19 79 ARG A N 1
ATOM 545 C CA . ARG A 1 79 ? 13.595 -7.658 -13.542 1.00 83.19 79 ARG A CA 1
ATOM 546 C C . ARG A 1 79 ? 12.319 -7.208 -12.843 1.00 83.19 79 ARG A C 1
ATOM 548 O O . ARG A 1 79 ? 12.246 -6.082 -12.342 1.00 83.19 79 ARG A O 1
ATOM 555 N N . GLU A 1 80 ? 11.329 -8.094 -12.767 1.00 79.06 80 GLU A N 1
ATOM 556 C CA . GLU A 1 80 ? 10.157 -7.842 -11.933 1.00 79.06 80 GLU A CA 1
ATOM 557 C C . GLU A 1 80 ? 10.569 -7.809 -10.454 1.00 79.06 80 GLU A C 1
ATOM 559 O O . GLU A 1 80 ? 11.366 -8.622 -9.974 1.00 79.06 80 GLU A O 1
ATOM 564 N N . LYS A 1 81 ? 10.055 -6.811 -9.735 1.00 84.12 81 LYS A N 1
ATOM 565 C CA . LYS A 1 81 ? 10.282 -6.677 -8.299 1.00 84.12 81 LYS A CA 1
ATOM 566 C C . LYS A 1 81 ? 9.496 -7.734 -7.539 1.00 84.12 81 LYS A C 1
ATOM 568 O O . LYS A 1 81 ? 8.371 -8.065 -7.906 1.00 84.12 81 LYS A O 1
ATOM 573 N N . ASP A 1 82 ? 10.075 -8.187 -6.434 1.00 87.25 82 ASP A N 1
ATOM 574 C CA . ASP A 1 82 ? 9.385 -9.096 -5.527 1.00 87.25 82 ASP A CA 1
ATOM 575 C C . ASP A 1 82 ? 8.116 -8.448 -4.939 1.00 87.25 82 ASP A C 1
ATOM 577 O O . ASP A 1 82 ? 7.995 -7.219 -4.885 1.00 87.25 82 ASP A O 1
ATOM 581 N N . ILE A 1 83 ? 7.148 -9.264 -4.513 1.00 86.19 83 ILE A N 1
ATOM 582 C CA . ILE A 1 83 ? 5.872 -8.801 -3.944 1.00 86.19 83 ILE A CA 1
ATOM 583 C C . ILE A 1 83 ? 6.122 -7.865 -2.756 1.00 86.19 83 ILE A C 1
ATOM 585 O O . ILE A 1 83 ? 5.518 -6.793 -2.694 1.00 86.19 83 ILE A O 1
ATOM 589 N N . ALA A 1 84 ? 7.060 -8.211 -1.869 1.00 88.81 84 ALA A N 1
ATOM 590 C CA . ALA A 1 84 ? 7.388 -7.398 -0.701 1.00 88.81 84 ALA A CA 1
ATOM 591 C C . ALA A 1 84 ? 7.883 -5.992 -1.091 1.00 88.81 84 ALA A C 1
ATOM 593 O O . ALA A 1 84 ? 7.402 -4.987 -0.565 1.00 88.81 84 ALA A O 1
ATOM 594 N N . GLU A 1 85 ? 8.783 -5.899 -2.076 1.00 89.31 85 GLU A N 1
ATOM 595 C CA . GLU A 1 85 ? 9.267 -4.610 -2.586 1.00 89.31 85 GLU A CA 1
ATOM 596 C C . GLU A 1 85 ? 8.165 -3.813 -3.293 1.00 89.31 85 GLU A C 1
ATOM 598 O O . GLU A 1 85 ? 8.109 -2.587 -3.174 1.00 89.31 85 GLU A O 1
ATOM 603 N N . ARG A 1 86 ? 7.293 -4.488 -4.053 1.00 87.50 86 ARG A N 1
ATOM 604 C CA . ARG A 1 86 ? 6.161 -3.842 -4.732 1.00 87.50 86 ARG A CA 1
ATOM 605 C C . ARG A 1 86 ? 5.215 -3.211 -3.709 1.00 87.50 86 ARG A C 1
ATOM 607 O O . ARG A 1 86 ? 4.866 -2.041 -3.865 1.00 87.50 86 ARG A O 1
ATOM 614 N N . LEU A 1 87 ? 4.861 -3.938 -2.650 1.00 89.94 87 LEU A N 1
ATOM 615 C CA . LEU A 1 87 ? 4.012 -3.432 -1.569 1.00 89.94 87 LEU A CA 1
ATOM 616 C C . LEU A 1 87 ? 4.656 -2.248 -0.839 1.00 89.94 87 LEU A C 1
ATOM 618 O O . LEU A 1 87 ? 4.000 -1.221 -0.663 1.00 89.94 87 LEU A O 1
ATOM 622 N N . ASP A 1 88 ? 5.944 -2.336 -0.498 1.00 91.12 88 ASP A N 1
ATOM 623 C CA . ASP A 1 88 ? 6.679 -1.238 0.142 1.00 91.12 88 ASP A CA 1
ATOM 624 C C . ASP A 1 88 ? 6.668 0.040 -0.720 1.00 91.12 88 ASP A C 1
ATOM 626 O O . ASP A 1 88 ? 6.390 1.138 -0.229 1.00 91.12 88 ASP A O 1
ATOM 630 N N . ILE A 1 89 ? 6.869 -0.086 -2.037 1.00 89.38 89 ILE A N 1
ATOM 631 C CA . ILE A 1 89 ? 6.783 1.050 -2.967 1.00 89.38 89 ILE A CA 1
ATOM 632 C C . ILE A 1 89 ? 5.372 1.650 -2.991 1.00 89.38 89 ILE A C 1
ATOM 634 O O . ILE A 1 89 ? 5.235 2.877 -2.980 1.00 89.38 89 ILE A O 1
ATOM 638 N N . LEU A 1 90 ? 4.327 0.820 -3.037 1.00 89.44 90 LEU A N 1
ATOM 639 C CA . LEU A 1 90 ? 2.938 1.287 -3.073 1.00 89.44 90 LEU A CA 1
ATOM 640 C C . LEU A 1 90 ? 2.567 2.033 -1.785 1.00 89.44 90 LEU A C 1
ATOM 642 O O . LEU A 1 90 ? 2.021 3.137 -1.846 1.00 89.44 90 LEU A O 1
ATOM 646 N N . VAL A 1 91 ? 2.951 1.492 -0.630 1.00 91.12 91 VAL A N 1
ATOM 647 C CA . VAL A 1 91 ? 2.742 2.107 0.689 1.00 91.12 91 VAL A CA 1
ATOM 648 C C . VAL A 1 91 ? 3.502 3.432 0.817 1.00 91.12 91 VAL A C 1
ATOM 650 O O . VAL A 1 91 ? 2.936 4.448 1.241 1.00 91.12 91 VAL A O 1
ATOM 653 N N . LYS A 1 92 ? 4.769 3.478 0.382 1.00 91.19 92 LYS A N 1
ATOM 654 C CA . LYS A 1 92 ? 5.573 4.715 0.352 1.00 91.19 92 LYS A CA 1
ATOM 655 C C . LYS A 1 92 ? 4.949 5.787 -0.538 1.00 91.19 92 LYS A C 1
ATOM 657 O O . LYS A 1 92 ? 4.948 6.959 -0.170 1.00 91.19 92 LYS A O 1
ATOM 662 N N . LYS A 1 93 ? 4.365 5.392 -1.674 1.00 90.00 93 LYS A N 1
ATOM 663 C CA . LYS A 1 93 ? 3.653 6.289 -2.599 1.00 90.00 93 LYS A CA 1
ATOM 664 C C . LYS A 1 93 ? 2.225 6.640 -2.169 1.00 90.00 93 LYS A C 1
ATOM 666 O O . LYS A 1 93 ? 1.565 7.386 -2.887 1.00 90.00 93 LYS A O 1
ATOM 671 N N . ARG A 1 94 ? 1.756 6.155 -1.012 1.00 90.81 94 ARG A N 1
ATOM 672 C CA . ARG A 1 94 ? 0.385 6.359 -0.499 1.00 90.81 94 ARG A CA 1
ATOM 673 C C . ARG A 1 94 ? -0.708 5.751 -1.390 1.00 90.81 94 ARG A C 1
ATOM 675 O O . ARG A 1 94 ? -1.844 6.213 -1.385 1.00 90.81 94 ARG A O 1
ATOM 682 N N . LEU A 1 95 ? -0.376 4.705 -2.145 1.00 89.50 95 LEU A N 1
ATOM 683 C CA . LEU A 1 95 ? -1.294 3.966 -3.016 1.00 89.50 95 LEU A CA 1
ATOM 684 C C . LEU A 1 95 ? -1.855 2.737 -2.279 1.00 89.50 95 LEU A C 1
ATOM 686 O O . LEU A 1 95 ? -1.599 1.599 -2.664 1.00 89.50 95 LEU A O 1
ATOM 690 N N . PHE A 1 96 ? -2.583 2.970 -1.186 1.00 90.44 96 PHE A N 1
ATOM 691 C CA . PHE A 1 96 ? -3.012 1.907 -0.267 1.00 90.44 96 PHE A CA 1
ATOM 692 C C . PHE A 1 96 ? -4.076 0.966 -0.843 1.00 90.44 96 PHE A C 1
ATOM 694 O O . PHE A 1 96 ? -4.005 -0.237 -0.603 1.00 90.44 96 PHE A O 1
ATOM 701 N N . GLU A 1 97 ? -5.019 1.478 -1.638 1.00 89.12 97 GLU A N 1
ATOM 702 C CA . GLU A 1 97 ? -6.023 0.641 -2.319 1.00 89.12 97 GLU A CA 1
ATOM 703 C C . GLU A 1 97 ? -5.337 -0.364 -3.254 1.00 89.12 97 GLU A C 1
ATOM 705 O O . GLU A 1 97 ? -5.527 -1.570 -3.129 1.00 89.12 97 GLU A O 1
ATOM 710 N N . TRP A 1 98 ? -4.402 0.115 -4.080 1.00 87.38 98 TRP A N 1
ATOM 711 C CA . TRP A 1 98 ? -3.592 -0.741 -4.948 1.00 87.38 98 TRP A CA 1
ATOM 712 C C . TRP A 1 98 ? -2.732 -1.736 -4.164 1.00 87.38 98 TRP A C 1
ATOM 714 O O . TRP A 1 98 ? -2.605 -2.887 -4.568 1.00 87.38 98 TRP A O 1
ATOM 724 N N . ALA A 1 99 ? -2.139 -1.324 -3.037 1.00 89.38 99 ALA A N 1
ATOM 725 C CA . ALA A 1 99 ? -1.380 -2.237 -2.180 1.00 89.38 99 ALA A CA 1
ATOM 726 C C . ALA A 1 99 ? -2.267 -3.368 -1.629 1.00 89.38 99 ALA A C 1
ATOM 728 O O . ALA A 1 99 ? -1.841 -4.520 -1.584 1.00 89.38 99 ALA A O 1
ATOM 729 N N . THR A 1 100 ? -3.509 -3.046 -1.266 1.00 89.69 100 THR A N 1
ATOM 730 C CA . THR A 1 100 ? -4.505 -4.005 -0.771 1.00 89.69 100 THR A CA 1
ATOM 731 C C . THR A 1 100 ? -4.914 -4.980 -1.875 1.00 89.69 100 THR A C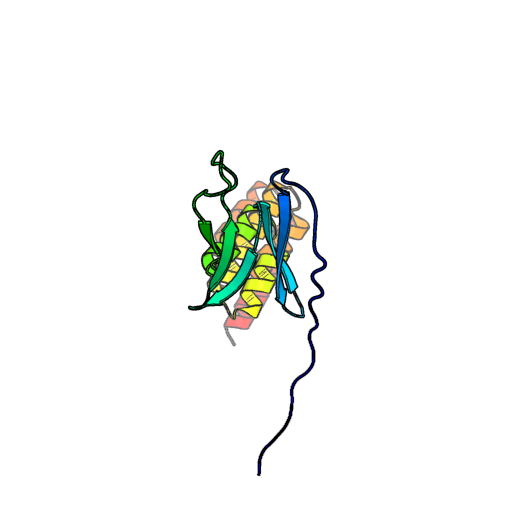 1
ATOM 733 O O . THR A 1 100 ? -4.897 -6.190 -1.660 1.00 89.69 100 THR A O 1
ATOM 736 N N . GLU A 1 101 ? -5.206 -4.479 -3.078 1.00 87.81 101 GLU A N 1
ATOM 737 C CA . GLU A 1 101 ? -5.534 -5.308 -4.245 1.00 87.81 101 GLU A CA 1
ATOM 738 C C . GLU A 1 101 ? -4.391 -6.259 -4.620 1.00 87.81 101 GLU A C 1
ATOM 740 O O . GLU A 1 101 ? -4.620 -7.450 -4.832 1.00 87.81 101 GLU A O 1
ATOM 745 N N . VAL A 1 102 ? -3.150 -5.761 -4.654 1.00 86.94 102 VAL A N 1
ATOM 746 C CA . VAL A 1 102 ? -1.966 -6.585 -4.940 1.00 86.94 102 VAL A CA 1
ATOM 747 C C . VAL A 1 102 ? -1.774 -7.653 -3.862 1.00 86.94 102 VAL A C 1
ATOM 749 O O . VAL A 1 102 ? -1.550 -8.813 -4.197 1.00 86.94 102 VAL A O 1
ATOM 752 N N . ALA A 1 103 ? -1.907 -7.302 -2.580 1.00 89.44 103 ALA A N 1
ATOM 753 C CA . ALA A 1 103 ? -1.784 -8.265 -1.487 1.00 89.44 103 ALA A CA 1
ATOM 754 C C . ALA A 1 103 ? -2.861 -9.364 -1.550 1.00 89.44 103 ALA A C 1
ATOM 756 O O . ALA A 1 103 ? -2.550 -10.536 -1.337 1.00 89.44 103 ALA A O 1
ATOM 757 N N . LEU A 1 104 ? -4.106 -9.006 -1.886 1.00 88.38 104 LEU A N 1
ATOM 758 C CA . LEU A 1 104 ? -5.207 -9.961 -2.049 1.00 88.38 104 LEU A CA 1
ATOM 759 C C . LEU A 1 104 ? -4.989 -10.893 -3.245 1.00 88.38 104 LEU A C 1
ATOM 761 O O . LEU A 1 104 ? -5.202 -12.099 -3.127 1.00 88.38 104 LEU A O 1
ATOM 765 N N . ARG A 1 105 ? -4.545 -10.349 -4.383 1.00 86.19 105 ARG A N 1
ATOM 766 C CA . ARG A 1 105 ? -4.335 -11.122 -5.613 1.00 86.19 105 ARG A CA 1
ATOM 767 C C . ARG A 1 105 ? -3.179 -12.107 -5.497 1.00 86.19 105 ARG A C 1
ATOM 769 O O . ARG A 1 105 ? -3.271 -13.226 -5.979 1.00 86.19 105 ARG A O 1
ATOM 776 N N . GLU A 1 106 ? -2.095 -11.692 -4.852 1.00 86.38 106 GLU A N 1
ATOM 777 C CA . GLU A 1 106 ? -0.906 -12.523 -4.64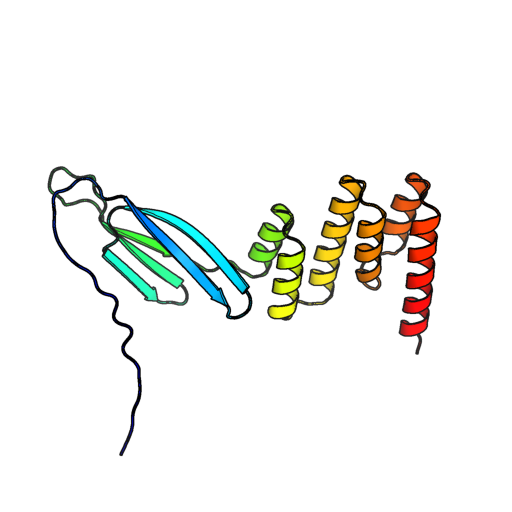5 1.00 86.38 106 GLU A CA 1
ATOM 778 C C . GLU A 1 106 ? -1.039 -13.428 -3.402 1.00 86.38 106 GLU A C 1
ATOM 780 O O . GLU A 1 106 ? -0.033 -13.928 -2.896 1.00 86.38 106 GLU A O 1
ATOM 785 N N . HIS A 1 107 ? -2.266 -13.602 -2.884 1.00 88.00 107 HIS A N 1
ATOM 786 C CA . HIS A 1 107 ? -2.614 -14.439 -1.730 1.00 88.00 107 HIS A CA 1
ATOM 787 C C . HIS A 1 107 ? -1.678 -14.251 -0.528 1.00 88.00 107 HIS A C 1
ATOM 789 O O . HIS A 1 107 ? -1.283 -15.213 0.134 1.00 88.00 107 HIS A O 1
ATOM 795 N N . GLN A 1 108 ? -1.306 -12.998 -0.254 1.00 90.25 108 GLN A N 1
ATOM 796 C CA . GLN A 1 108 ? -0.419 -12.681 0.856 1.00 90.25 108 GLN A CA 1
ATOM 797 C C . GLN A 1 108 ? -1.077 -13.024 2.197 1.00 90.25 108 GLN A C 1
ATOM 799 O O . GLN A 1 108 ? -2.305 -12.953 2.330 1.00 90.25 108 GLN A O 1
ATOM 804 N N . PRO A 1 109 ? -0.275 -13.387 3.214 1.00 90.31 109 PRO A N 1
ATOM 805 C CA . PRO A 1 109 ? -0.804 -13.698 4.530 1.00 90.31 109 PRO A CA 1
ATOM 806 C C . PRO A 1 109 ? -1.570 -12.505 5.104 1.00 90.31 109 PRO A C 1
ATOM 808 O O . PRO A 1 109 ? -1.257 -11.338 4.849 1.00 90.31 109 PRO A O 1
ATOM 811 N N . ARG A 1 110 ? -2.572 -12.813 5.933 1.00 87.62 110 ARG A N 1
ATOM 812 C CA . ARG A 1 110 ? -3.455 -11.815 6.551 1.00 87.62 110 ARG A CA 1
ATOM 813 C C . ARG A 1 110 ? -2.670 -10.748 7.323 1.00 87.62 110 ARG A C 1
ATOM 815 O O . ARG A 1 110 ? -3.086 -9.596 7.333 1.00 87.62 110 ARG A O 1
ATOM 822 N N . GLU A 1 111 ? -1.532 -11.110 7.906 1.00 89.88 111 GLU A N 1
ATOM 823 C CA . GLU A 1 111 ? -0.617 -10.203 8.612 1.00 89.88 111 GLU A CA 1
ATOM 824 C C . GLU A 1 111 ? -0.120 -9.057 7.717 1.00 89.88 111 GLU A C 1
ATOM 826 O O . GLU A 1 111 ? -0.204 -7.894 8.104 1.00 89.88 111 GLU A O 1
ATOM 831 N N . VAL A 1 112 ? 0.310 -9.360 6.485 1.00 90.44 112 VAL A N 1
ATOM 832 C CA . VAL A 1 112 ? 0.793 -8.355 5.520 1.00 90.44 112 VAL A CA 1
ATOM 833 C C . VAL A 1 112 ? -0.339 -7.416 5.110 1.00 90.44 112 VAL A C 1
ATOM 835 O O . VAL A 1 112 ? -0.161 -6.200 5.067 1.00 90.44 112 VAL A O 1
ATOM 838 N N . LEU A 1 113 ? -1.531 -7.962 4.858 1.00 90.81 113 LEU A N 1
ATOM 839 C CA . LEU A 1 113 ? -2.710 -7.168 4.513 1.00 90.81 113 LEU A CA 1
ATOM 840 C C . LEU A 1 113 ? -3.124 -6.232 5.660 1.00 90.81 113 LEU A C 1
ATOM 842 O O . LEU A 1 113 ? -3.472 -5.072 5.435 1.00 90.81 113 LEU A O 1
ATOM 846 N N . GLN A 1 114 ? -3.083 -6.725 6.899 1.00 90.94 114 GLN A N 1
ATOM 847 C CA . GLN A 1 114 ? -3.403 -5.922 8.075 1.00 90.94 114 GLN A CA 1
ATOM 848 C C . GLN A 1 114 ? -2.363 -4.834 8.337 1.00 90.94 114 GLN A C 1
ATOM 850 O O . GLN A 1 114 ? -2.745 -3.729 8.714 1.00 90.94 114 GLN A O 1
ATOM 855 N N . GLU A 1 115 ? -1.084 -5.090 8.066 1.00 91.38 115 GLU A N 1
ATOM 856 C CA . GLU A 1 115 ? -0.044 -4.065 8.158 1.00 91.38 115 GLU A CA 1
ATOM 857 C C . GLU A 1 115 ? -0.257 -2.943 7.129 1.00 91.38 115 GLU A C 1
ATOM 859 O O . GLU A 1 115 ? -0.173 -1.762 7.468 1.00 91.38 115 GLU A O 1
ATOM 864 N N . VAL A 1 116 ? -0.636 -3.279 5.889 1.00 92.94 116 VAL A N 1
ATOM 865 C CA . VAL A 1 116 ? -1.004 -2.276 4.871 1.00 92.94 116 VAL A CA 1
ATOM 866 C C . VAL A 1 116 ? -2.187 -1.425 5.341 1.00 92.94 116 VAL A C 1
ATOM 868 O O . VAL A 1 116 ? -2.148 -0.199 5.222 1.00 92.94 116 VAL A O 1
ATOM 871 N N . HIS A 1 117 ? -3.220 -2.044 5.920 1.00 92.88 117 HIS A N 1
ATOM 872 C CA . HIS A 1 117 ? -4.350 -1.316 6.500 1.00 92.88 117 HIS A CA 1
ATOM 873 C C . HIS A 1 117 ? -3.940 -0.456 7.705 1.00 92.88 117 HIS A C 1
ATOM 875 O O . HIS A 1 117 ? -4.414 0.672 7.820 1.00 92.88 117 HIS A O 1
ATOM 881 N N . ARG A 1 118 ? -3.032 -0.923 8.571 1.00 92.69 118 ARG A N 1
ATOM 882 C CA . ARG A 1 118 ? -2.509 -0.135 9.700 1.00 92.69 118 ARG A CA 1
ATOM 883 C C . ARG A 1 118 ? -1.836 1.140 9.201 1.00 92.69 118 ARG A C 1
ATOM 885 O O . ARG A 1 118 ? -2.197 2.232 9.627 1.00 92.69 118 ARG A O 1
ATOM 892 N N . LEU A 1 119 ? -0.934 1.007 8.227 1.00 93.94 119 LEU A N 1
ATOM 893 C CA . LEU A 1 119 ? -0.227 2.136 7.615 1.00 93.94 119 LEU A CA 1
ATOM 894 C C . LEU A 1 119 ? -1.175 3.078 6.855 1.00 93.94 119 LEU A C 1
ATOM 896 O O . LEU A 1 119 ? -0.970 4.293 6.848 1.00 93.94 119 LEU A O 1
ATOM 900 N N . HIS A 1 120 ? -2.234 2.540 6.242 1.00 94.75 120 HIS A N 1
ATOM 901 C CA . HIS A 1 120 ? -3.286 3.341 5.618 1.00 94.75 120 HIS A CA 1
ATOM 902 C C . HIS A 1 120 ? -4.073 4.152 6.662 1.00 94.75 120 HIS A C 1
ATOM 904 O O . HIS A 1 120 ? -4.289 5.353 6.477 1.00 94.75 120 HIS A O 1
ATOM 910 N N . GLY A 1 121 ? -4.454 3.523 7.777 1.00 92.88 121 GLY A N 1
ATOM 911 C CA . GLY A 1 121 ? -5.118 4.173 8.907 1.00 92.88 121 GLY A CA 1
ATOM 912 C C . GLY A 1 121 ? -4.255 5.266 9.539 1.00 92.88 121 GLY A C 1
ATOM 913 O O . GLY A 1 121 ? -4.761 6.357 9.805 1.00 92.88 121 GLY A O 1
ATOM 914 N N . ASP A 1 122 ? -2.954 5.014 9.704 1.00 92.38 122 ASP A N 1
ATOM 915 C CA . ASP A 1 122 ? -1.982 5.984 10.220 1.00 92.38 122 ASP A CA 1
ATOM 916 C C . ASP A 1 122 ? -1.900 7.219 9.315 1.00 92.38 122 ASP A C 1
ATOM 918 O O . ASP A 1 122 ? -2.036 8.350 9.780 1.00 92.38 122 ASP A O 1
ATOM 922 N N . TRP A 1 123 ? -1.779 7.016 8.001 1.00 94.25 123 TRP A N 1
ATOM 923 C CA . TRP A 1 123 ? -1.739 8.122 7.044 1.00 94.25 123 TRP A CA 1
ATOM 924 C C . TRP A 1 123 ? -3.044 8.937 7.014 1.00 94.25 123 TRP A C 1
ATOM 926 O O . TRP A 1 123 ? -3.006 10.170 6.945 1.00 94.25 123 TRP A O 1
ATOM 936 N N . LEU A 1 124 ? -4.207 8.279 7.075 1.00 92.69 124 LEU A N 1
ATOM 937 C CA . LEU A 1 124 ? -5.501 8.969 7.151 1.00 92.69 124 LEU A CA 1
ATOM 938 C C . LEU A 1 124 ? -5.648 9.754 8.461 1.00 92.69 124 LEU A C 1
ATOM 940 O O . LEU A 1 124 ? -6.207 10.856 8.460 1.00 92.69 124 LEU A O 1
ATOM 944 N N . TYR A 1 125 ? -5.128 9.206 9.559 1.00 90.88 125 TYR A N 1
ATOM 945 C CA . TYR A 1 125 ? -5.104 9.863 10.859 1.00 90.88 125 TYR A CA 1
ATOM 946 C C . TYR A 1 125 ? -4.254 11.141 10.818 1.00 90.88 125 TYR A C 1
ATOM 948 O O . TYR A 1 125 ? -4.739 12.205 11.210 1.00 90.88 125 TYR A O 1
ATOM 956 N N . ASP A 1 126 ? -3.053 11.077 10.237 1.00 91.94 126 ASP A N 1
ATOM 957 C CA . ASP A 1 126 ? -2.178 12.243 10.040 1.00 91.94 126 ASP A CA 1
ATOM 958 C C . ASP A 1 126 ? -2.842 13.318 9.163 1.00 91.94 126 ASP A C 1
ATOM 960 O O . ASP A 1 126 ? -2.704 14.521 9.400 1.00 91.94 126 ASP A O 1
ATOM 964 N N . LYS A 1 127 ? -3.646 12.894 8.178 1.00 92.38 127 LYS A N 1
ATOM 965 C CA . LYS A 1 127 ? -4.449 13.780 7.320 1.00 92.38 127 LYS A CA 1
ATOM 966 C C . LYS A 1 127 ? -5.680 14.375 8.032 1.00 92.38 127 LYS A C 1
ATOM 968 O O . LYS A 1 127 ? -6.409 15.160 7.428 1.00 92.38 127 LYS A O 1
ATOM 973 N N . ARG A 1 128 ? -5.926 14.032 9.303 1.00 89.44 128 ARG A N 1
ATOM 974 C CA . ARG A 1 128 ? -7.122 14.395 10.093 1.00 89.44 128 ARG A CA 1
ATOM 975 C C . ARG A 1 128 ? -8.439 13.838 9.538 1.00 89.44 128 ARG A C 1
ATOM 977 O O . ARG A 1 128 ? -9.515 14.318 9.894 1.00 89.44 128 ARG A O 1
ATOM 984 N N . ALA A 1 129 ? -8.376 12.809 8.695 1.00 91.12 129 ALA A N 1
ATOM 985 C CA . ALA A 1 129 ? -9.539 12.106 8.160 1.00 91.12 129 ALA A CA 1
ATOM 986 C C . ALA A 1 129 ? -9.973 10.982 9.119 1.00 91.12 129 ALA A C 1
ATOM 988 O O . ALA A 1 129 ? -9.925 9.797 8.790 1.00 91.12 129 ALA A O 1
ATOM 989 N N . PHE A 1 130 ? -10.373 11.355 10.338 1.00 89.81 130 PHE A N 1
ATOM 990 C CA . PHE A 1 130 ? -10.586 10.415 11.446 1.00 89.81 130 PHE A CA 1
ATOM 991 C C . PHE A 1 130 ? -11.699 9.389 11.197 1.00 89.81 130 PHE A C 1
ATOM 993 O O . PHE A 1 130 ? -11.569 8.245 11.637 1.00 89.81 130 PHE A O 1
ATOM 1000 N N . ASP A 1 131 ? -12.758 9.789 10.489 1.00 89.31 131 ASP A N 1
ATOM 1001 C CA . ASP A 1 131 ? -13.919 8.938 10.195 1.00 89.31 131 ASP A CA 1
ATOM 1002 C C . ASP A 1 131 ? -13.597 7.867 9.148 1.00 89.31 131 ASP A C 1
ATOM 1004 O O . ASP A 1 131 ? -14.140 6.767 9.189 1.00 89.31 131 ASP A O 1
ATOM 1008 N N . GLN A 1 132 ? -12.682 8.161 8.221 1.00 91.25 132 GLN A N 1
ATOM 1009 C CA . GLN A 1 132 ? -12.181 7.165 7.274 1.00 91.25 132 GLN A CA 1
ATOM 1010 C C . GLN A 1 132 ? -11.127 6.278 7.935 1.00 91.25 132 GLN A C 1
ATOM 1012 O O . GLN A 1 132 ? -11.176 5.059 7.797 1.00 91.25 132 GLN A O 1
ATOM 1017 N N . ALA A 1 133 ? -10.220 6.871 8.718 1.00 92.56 133 ALA A N 1
ATOM 1018 C CA . ALA A 1 133 ? -9.181 6.134 9.430 1.00 92.56 133 ALA A CA 1
ATOM 1019 C C . ALA A 1 133 ? -9.772 5.041 10.340 1.00 92.56 133 ALA A C 1
ATOM 1021 O O . ALA A 1 133 ? -9.294 3.910 10.326 1.00 92.56 133 ALA A O 1
ATOM 1022 N N . ILE A 1 134 ? -10.870 5.322 11.055 1.00 91.06 134 ILE A N 1
ATOM 1023 C CA . ILE A 1 134 ? -11.485 4.339 11.962 1.00 91.06 134 ILE A CA 1
ATOM 1024 C C . ILE A 1 134 ? -12.119 3.152 11.221 1.00 91.06 134 ILE A C 1
ATOM 1026 O O . ILE A 1 134 ? -12.098 2.020 11.711 1.00 91.06 134 ILE A O 1
ATOM 1030 N N . GLN A 1 135 ? -12.635 3.379 10.010 1.00 91.44 135 GLN A N 1
ATOM 1031 C CA . GLN A 1 135 ? -13.140 2.309 9.145 1.00 91.44 135 GLN A CA 1
ATOM 1032 C C . GLN A 1 135 ? -12.012 1.409 8.632 1.00 91.44 135 GLN A C 1
ATOM 1034 O O . GLN A 1 135 ? -12.227 0.224 8.391 1.00 91.44 135 GLN A O 1
ATOM 1039 N N . VAL A 1 136 ? -10.805 1.952 8.472 1.00 92.12 136 VAL A N 1
ATOM 1040 C CA . VAL A 1 136 ? -9.629 1.162 8.097 1.00 92.12 136 VAL A CA 1
ATOM 1041 C C . VAL A 1 136 ? -9.087 0.393 9.305 1.00 92.12 136 VAL A C 1
ATOM 1043 O O . VAL A 1 136 ? -8.861 -0.808 9.192 1.00 92.12 136 VAL A O 1
ATOM 1046 N N . TYR A 1 137 ? -8.977 1.019 10.482 1.00 91.50 137 TYR A N 1
ATOM 1047 C CA . TYR A 1 137 ? -8.543 0.334 11.711 1.00 91.50 137 TYR A CA 1
ATOM 1048 C C . TYR A 1 137 ? -9.488 -0.790 12.149 1.00 91.50 137 TYR A C 1
ATOM 1050 O O . TYR A 1 137 ? -9.061 -1.793 12.710 1.00 91.50 137 TYR A O 1
ATOM 1058 N N . THR A 1 138 ? -10.785 -0.690 11.860 1.00 90.44 138 THR A N 1
ATOM 1059 C CA . THR A 1 138 ? -11.707 -1.809 12.124 1.00 90.44 138 THR A CA 1
ATOM 1060 C C . THR A 1 138 ? -11.418 -3.039 11.258 1.00 90.44 138 THR A C 1
ATOM 1062 O O . THR A 1 138 ? -11.779 -4.145 11.648 1.00 90.44 138 THR A O 1
ATOM 1065 N N . LYS A 1 139 ? -10.716 -2.894 10.125 1.00 87.31 139 LYS A N 1
ATOM 1066 C CA . LYS A 1 139 ? -10.250 -4.025 9.303 1.00 87.31 139 LYS A CA 1
ATOM 1067 C C . LYS A 1 139 ? -8.957 -4.661 9.827 1.00 87.31 139 LYS A C 1
ATOM 1069 O O . LYS A 1 139 ? -8.618 -5.759 9.394 1.00 87.31 139 LYS A O 1
ATOM 1074 N N . THR A 1 140 ? -8.238 -4.002 10.740 1.00 89.50 140 THR A N 1
ATOM 1075 C CA . THR A 1 140 ? -7.001 -4.522 11.358 1.00 89.50 140 THR A CA 1
ATOM 1076 C C . THR A 1 140 ? -7.249 -5.277 12.663 1.00 89.50 140 THR A C 1
ATOM 1078 O O . THR A 1 140 ? -6.303 -5.619 13.371 1.00 89.50 140 THR A O 1
ATOM 1081 N N . ILE A 1 141 ? -8.516 -5.520 13.013 1.00 86.06 141 ILE A N 1
ATOM 1082 C CA . ILE A 1 141 ? -8.874 -6.300 14.197 1.00 86.06 141 ILE A CA 1
ATOM 1083 C C . ILE A 1 141 ? -8.407 -7.752 13.988 1.00 86.06 141 ILE A C 1
ATOM 1085 O O . ILE A 1 141 ? -8.733 -8.389 12.980 1.00 86.06 141 ILE A O 1
ATOM 1089 N N . GLY A 1 142 ? -7.624 -8.255 14.945 1.00 80.25 142 GLY A N 1
ATOM 1090 C CA . GLY A 1 142 ? -7.110 -9.628 14.974 1.00 80.25 142 GLY A CA 1
ATOM 1091 C C . GLY A 1 142 ? -5.593 -9.762 14.780 1.00 80.25 142 GLY A C 1
ATOM 1092 O O . GLY A 1 142 ? -5.040 -10.766 15.209 1.00 80.25 142 GLY A O 1
ATOM 1093 N N . CYS A 1 143 ? -4.893 -8.778 14.196 1.00 80.88 143 CYS A N 1
ATOM 1094 C CA . CYS A 1 143 ? -3.417 -8.739 14.234 1.00 80.88 143 CYS A CA 1
ATOM 1095 C C . CYS A 1 143 ? -2.863 -7.484 14.912 1.00 80.88 143 CYS A C 1
ATOM 1097 O O . CYS A 1 143 ? -1.818 -7.570 15.550 1.00 80.88 143 CYS A O 1
ATOM 1099 N N . VAL A 1 144 ? -3.527 -6.328 14.800 1.00 84.81 144 VAL A N 1
ATOM 1100 C CA . VAL A 1 144 ? -3.065 -5.102 15.472 1.00 84.81 144 VAL A CA 1
ATOM 1101 C C . VAL A 1 144 ? -3.685 -5.002 16.862 1.00 84.81 144 VAL A C 1
ATOM 1103 O O . VAL A 1 144 ? -4.890 -5.198 17.027 1.00 84.81 144 VAL A O 1
ATOM 1106 N N . GLU A 1 145 ? -2.863 -4.677 17.863 1.00 85.75 145 GLU A N 1
ATOM 1107 C CA . GLU A 1 145 ? -3.322 -4.548 19.243 1.00 85.75 145 GLU A CA 1
ATOM 1108 C C . GLU A 1 145 ? -4.353 -3.411 19.370 1.00 85.75 145 GLU A C 1
ATOM 1110 O O . GLU A 1 145 ? -4.058 -2.268 19.006 1.00 85.75 145 GLU A O 1
ATOM 1115 N N . PRO A 1 146 ? -5.557 -3.672 19.912 1.00 86.75 146 PRO A N 1
ATOM 1116 C CA . PRO A 1 146 ? -6.586 -2.645 20.034 1.00 86.75 146 PRO A CA 1
ATOM 1117 C C . PRO A 1 146 ? -6.160 -1.435 20.871 1.00 86.75 146 PRO A C 1
ATOM 1119 O O . PRO A 1 146 ? -6.596 -0.323 20.571 1.00 86.75 146 PRO A O 1
ATOM 1122 N N . SER A 1 147 ? -5.286 -1.640 21.863 1.00 88.75 147 SER A N 1
ATOM 1123 C CA . SER A 1 147 ? -4.696 -0.594 22.709 1.00 88.75 147 SER A CA 1
ATOM 1124 C C . SER A 1 147 ? -4.090 0.538 21.872 1.00 88.75 147 SER A C 1
ATOM 1126 O O . SER A 1 147 ? -4.362 1.705 22.139 1.00 88.75 147 SER A O 1
ATOM 1128 N N . TYR A 1 148 ? -3.389 0.199 20.781 1.00 89.25 148 TYR A N 1
ATOM 1129 C CA . TYR A 1 148 ? -2.758 1.163 19.872 1.00 89.25 148 TYR A CA 1
ATOM 1130 C C . TYR A 1 148 ? -3.755 2.172 19.282 1.00 89.25 148 TYR A C 1
ATOM 1132 O O . TYR A 1 148 ? -3.502 3.376 19.229 1.00 89.25 148 TYR A O 1
ATOM 1140 N N . VAL A 1 149 ? -4.911 1.682 18.827 1.00 88.69 149 VAL A N 1
ATOM 1141 C CA . VAL A 1 149 ? -5.949 2.526 18.218 1.00 88.69 149 VAL A CA 1
ATOM 1142 C C . VAL A 1 149 ? -6.691 3.312 19.299 1.00 88.69 149 VAL A C 1
ATOM 1144 O O . VAL A 1 149 ? -7.025 4.479 19.097 1.00 88.69 149 VAL A O 1
ATOM 1147 N N . ILE A 1 150 ? -6.931 2.696 20.459 1.00 89.12 150 ILE A N 1
ATOM 1148 C CA . ILE A 1 150 ? -7.630 3.327 21.582 1.00 89.12 150 ILE A CA 1
ATOM 1149 C C . ILE A 1 150 ? -6.843 4.536 22.100 1.00 89.12 150 ILE A C 1
ATOM 1151 O O . ILE A 1 150 ? -7.425 5.614 22.217 1.00 89.12 150 ILE A O 1
ATOM 1155 N N . GLU A 1 151 ? -5.536 4.392 2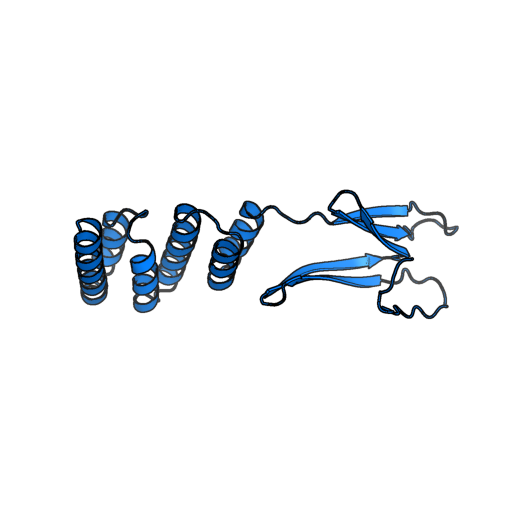2.335 1.00 89.44 151 GLU A N 1
ATOM 1156 C CA . GLU A 1 151 ? -4.664 5.488 22.784 1.00 89.44 151 GLU A CA 1
ATOM 1157 C C . GLU A 1 151 ? -4.702 6.672 21.809 1.00 89.44 151 GLU A C 1
ATOM 1159 O O . GLU A 1 151 ? -5.005 7.795 22.215 1.00 89.44 151 GLU A O 1
ATOM 1164 N N . LYS A 1 152 ? -4.540 6.420 20.499 1.00 87.25 152 LYS A N 1
ATOM 1165 C CA . LYS A 1 152 ? -4.610 7.480 19.477 1.00 87.25 152 LYS A CA 1
ATOM 1166 C C . LYS A 1 152 ? -5.924 8.264 19.515 1.00 87.25 152 LYS A C 1
ATOM 1168 O O . LYS A 1 152 ? -5.925 9.489 19.426 1.00 87.25 152 LYS A O 1
ATOM 1173 N N . TYR A 1 153 ? -7.062 7.577 19.605 1.00 86.25 153 TYR A N 1
ATOM 1174 C CA . TYR A 1 153 ? -8.372 8.234 19.520 1.00 86.25 153 TYR A CA 1
ATOM 1175 C C . TYR A 1 153 ? -8.847 8.854 20.842 1.00 86.25 153 TYR A C 1
ATOM 1177 O O . TYR A 1 153 ? -9.694 9.758 20.808 1.00 86.25 153 TYR A O 1
ATOM 1185 N N . LEU A 1 154 ? -8.294 8.419 21.980 1.00 85.31 154 LEU A N 1
ATOM 1186 C CA . LEU A 1 154 ? -8.478 9.075 23.276 1.00 85.31 154 LEU A CA 1
ATOM 1187 C C . LEU A 1 154 ? -7.850 10.474 23.276 1.00 85.31 154 LEU A C 1
ATOM 1189 O O . LEU A 1 154 ? -8.534 11.437 23.632 1.00 85.31 154 LEU A O 1
ATOM 1193 N N . ASP A 1 155 ? -6.617 10.610 22.781 1.00 77.00 155 ASP A N 1
ATOM 1194 C CA . ASP A 1 155 ? -5.902 11.894 22.716 1.00 77.00 155 ASP A CA 1
ATOM 1195 C C . ASP A 1 155 ? -6.609 12.921 21.823 1.00 77.00 155 ASP A C 1
ATOM 1197 O O . ASP A 1 155 ? -6.680 14.112 22.133 1.00 77.00 155 ASP A O 1
ATOM 1201 N N . ALA A 1 156 ? -7.206 12.462 20.722 1.00 77.31 156 ALA A N 1
ATOM 1202 C CA . ALA A 1 156 ? -7.962 13.315 19.809 1.00 77.31 156 ALA A CA 1
ATOM 1203 C C . ALA A 1 156 ? -9.349 13.736 20.346 1.00 77.31 156 ALA A C 1
ATOM 1205 O O . ALA A 1 156 ? -10.080 14.450 19.647 1.00 77.31 156 ALA A O 1
ATOM 1206 N N . GLN A 1 157 ? -9.757 13.278 21.540 1.00 77.25 157 GLN A N 1
ATOM 1207 C CA . GLN A 1 157 ? -11.098 13.469 22.117 1.00 77.25 157 GLN A CA 1
ATOM 1208 C C . GLN A 1 157 ? -12.238 13.056 21.159 1.00 77.25 157 GLN A C 1
ATOM 1210 O O . GLN A 1 157 ? -13.320 13.647 21.146 1.00 77.25 157 GLN A O 1
ATOM 1215 N N . ARG A 1 158 ? -12.019 12.038 20.312 1.00 79.62 158 ARG A N 1
ATOM 1216 C CA . ARG A 1 158 ? -12.998 11.571 19.308 1.00 79.62 158 ARG A CA 1
ATOM 1217 C C . ARG A 1 158 ? -13.807 10.389 19.830 1.00 79.62 158 ARG A C 1
ATOM 1219 O O . ARG A 1 158 ? -13.742 9.281 19.301 1.00 79.62 158 ARG A O 1
ATOM 1226 N N . ILE A 1 159 ? -14.624 10.664 20.845 1.00 83.19 159 ILE A N 1
ATOM 1227 C CA . ILE A 1 159 ? -15.414 9.658 21.574 1.00 83.19 159 ILE A CA 1
ATOM 1228 C C . ILE A 1 159 ? -16.341 8.866 20.637 1.00 83.19 159 ILE A C 1
ATOM 1230 O O . ILE A 1 159 ? -16.487 7.660 20.803 1.00 83.19 159 ILE A O 1
ATOM 1234 N N . HIS A 1 160 ? -16.926 9.503 19.616 1.00 87.06 160 HIS A N 1
ATOM 1235 C CA . HIS A 1 160 ? -17.823 8.817 18.678 1.00 87.06 160 HIS A CA 1
ATOM 1236 C C . HIS A 1 160 ? -17.107 7.752 17.826 1.00 87.06 160 HIS A C 1
ATOM 1238 O O . HIS A 1 160 ? -17.600 6.632 17.664 1.00 87.06 160 HIS A O 1
ATOM 1244 N N . ASN A 1 161 ? -15.910 8.072 17.333 1.00 87.31 161 ASN A N 1
ATOM 1245 C CA . ASN A 1 161 ? -15.119 7.154 16.513 1.00 87.31 161 ASN A CA 1
ATOM 1246 C C . ASN A 1 161 ? -14.562 6.019 17.372 1.00 87.31 161 ASN A C 1
ATOM 1248 O O . ASN A 1 161 ? -14.635 4.856 16.981 1.00 87.31 161 ASN A O 1
ATOM 1252 N N . LEU A 1 162 ? -14.123 6.342 18.591 1.00 88.44 162 LEU A N 1
ATOM 1253 C CA . LEU A 1 162 ? -13.712 5.341 19.566 1.00 88.44 162 LEU A CA 1
ATOM 1254 C C . LEU A 1 162 ? -14.865 4.392 19.932 1.00 88.44 162 LEU A C 1
ATOM 1256 O O . LEU A 1 162 ? -14.680 3.180 19.922 1.00 88.44 162 LEU A O 1
ATOM 1260 N N . ALA A 1 163 ? -16.069 4.911 20.184 1.00 88.88 163 ALA A N 1
ATOM 1261 C CA . ALA A 1 163 ? -17.243 4.088 20.477 1.00 88.88 163 ALA A CA 1
ATOM 1262 C C . ALA A 1 163 ? -17.590 3.146 19.313 1.00 88.88 163 ALA A C 1
ATOM 1264 O O . ALA A 1 163 ? -17.895 1.974 19.531 1.00 88.88 163 ALA A O 1
ATOM 1265 N N . THR A 1 164 ? -17.490 3.635 18.074 1.00 89.19 164 THR A N 1
ATOM 1266 C CA . THR A 1 164 ? -17.706 2.819 16.870 1.00 89.19 164 THR A CA 1
ATOM 1267 C C . THR A 1 164 ? -16.675 1.696 16.763 1.00 89.19 164 THR A C 1
ATOM 1269 O O . THR A 1 164 ? -17.037 0.551 16.489 1.00 89.19 164 THR A O 1
ATOM 1272 N N . TYR A 1 165 ? -15.403 2.001 17.029 1.00 90.06 165 TYR A N 1
ATOM 1273 C CA . TYR A 1 165 ? -14.329 1.011 17.043 1.00 90.06 165 TYR A CA 1
ATOM 1274 C C . TYR A 1 165 ? -14.522 -0.040 18.134 1.00 90.06 165 TYR A C 1
ATOM 1276 O O . TYR A 1 165 ? -14.458 -1.228 17.844 1.00 90.06 165 TYR A O 1
ATOM 1284 N N . LEU A 1 166 ? -14.834 0.373 19.364 1.00 89.44 166 LEU A N 1
ATOM 1285 C CA . LEU A 1 166 ? -15.074 -0.541 20.483 1.00 89.44 166 LEU A CA 1
ATOM 1286 C C . LEU A 1 166 ? -16.286 -1.446 20.242 1.00 89.44 166 LEU A C 1
ATOM 1288 O O . LEU A 1 166 ? -16.231 -2.631 20.560 1.00 89.44 166 LEU A O 1
ATOM 1292 N N . LYS A 1 167 ? -17.357 -0.923 19.631 1.00 90.31 167 LYS A N 1
ATOM 1293 C CA . LYS A 1 167 ? -18.513 -1.735 19.231 1.00 90.31 167 LYS A CA 1
ATOM 1294 C C . LYS A 1 167 ? -18.099 -2.829 18.243 1.00 90.31 167 LYS A C 1
ATOM 1296 O O . LYS A 1 167 ? -18.402 -3.996 18.462 1.00 90.31 167 LYS A O 1
ATOM 1301 N N . LYS A 1 168 ? -17.365 -2.456 17.193 1.00 89.19 168 LYS A N 1
ATOM 1302 C CA . LYS A 1 168 ? -16.849 -3.386 16.176 1.00 89.19 168 LYS A CA 1
ATOM 1303 C C . LYS A 1 168 ? -15.867 -4.403 16.758 1.00 89.19 168 LYS A C 1
ATOM 1305 O O . LYS A 1 168 ? -15.909 -5.569 16.386 1.00 89.19 168 LYS A O 1
ATOM 1310 N N . LEU A 1 169 ? -15.015 -3.973 17.686 1.00 88.94 169 LEU A N 1
ATOM 1311 C CA . LEU A 1 169 ? -14.084 -4.835 18.409 1.00 88.94 169 LEU A CA 1
ATOM 1312 C C . LEU A 1 169 ? -14.825 -5.868 19.257 1.00 88.94 169 LEU A C 1
ATOM 1314 O O . LEU A 1 169 ? -14.447 -7.034 19.264 1.00 88.94 169 LEU A O 1
ATOM 1318 N N . HIS A 1 170 ? -15.890 -5.456 19.943 1.00 86.81 170 HIS A N 1
ATOM 1319 C CA . HIS A 1 170 ? -16.718 -6.368 20.719 1.00 86.81 170 HIS A CA 1
ATOM 1320 C C . HIS A 1 170 ? -17.443 -7.376 19.821 1.00 86.81 170 HIS A C 1
ATOM 1322 O O . HIS A 1 170 ? -17.383 -8.568 20.092 1.00 86.81 170 HIS A O 1
ATOM 1328 N N . GLU A 1 171 ? -18.057 -6.926 18.722 1.00 86.62 171 GLU A N 1
ATOM 1329 C CA . GLU A 1 171 ? -18.682 -7.812 17.727 1.00 86.62 171 GLU A CA 1
ATOM 1330 C C . GLU A 1 171 ? -17.678 -8.840 17.174 1.00 86.62 171 GLU A C 1
ATOM 1332 O O . GLU A 1 171 ? -17.992 -10.024 17.087 1.00 86.62 171 GLU A O 1
ATOM 1337 N N . ALA A 1 172 ? -16.452 -8.410 16.860 1.00 81.88 172 ALA A N 1
ATOM 1338 C CA . ALA A 1 172 ? -15.394 -9.286 16.361 1.00 81.88 172 ALA A CA 1
ATOM 1339 C C . ALA A 1 172 ? -14.859 -10.261 17.427 1.00 81.88 172 ALA A C 1
ATOM 1341 O O . ALA A 1 172 ? -14.645 -11.429 17.127 1.00 81.88 172 ALA A O 1
ATOM 1342 N N . GLY A 1 173 ? -14.676 -9.812 18.672 1.00 74.50 173 GLY A N 1
ATOM 1343 C CA . GLY A 1 173 ? -14.217 -10.662 19.777 1.00 74.50 173 GLY A CA 1
ATOM 1344 C C . GLY A 1 173 ? -15.280 -11.638 20.295 1.00 74.50 173 GLY A C 1
ATOM 1345 O O . GLY A 1 173 ? -14.941 -12.655 20.897 1.00 74.50 173 GLY A O 1
ATOM 1346 N N . VAL A 1 174 ? -16.562 -11.347 20.060 1.00 59.84 174 VAL A N 1
ATOM 1347 C CA . VAL A 1 174 ? -17.656 -12.313 20.236 1.00 59.84 174 VAL A CA 1
ATOM 1348 C C . VAL A 1 174 ? -17.651 -13.323 19.085 1.00 59.84 174 VAL A C 1
ATOM 1350 O O . VAL A 1 174 ? -17.797 -14.510 19.342 1.00 59.84 174 VAL A O 1
ATOM 1353 N N . ALA A 1 175 ? -17.392 -12.884 17.848 1.00 52.66 175 ALA A N 1
ATOM 1354 C CA . ALA A 1 175 ? -17.297 -13.768 16.685 1.00 52.66 175 ALA A CA 1
ATOM 1355 C C . ALA A 1 175 ? -16.061 -14.694 16.688 1.00 52.66 175 ALA A C 1
ATOM 1357 O O . ALA A 1 175 ? -16.114 -15.760 16.094 1.00 52.66 175 ALA A O 1
ATOM 1358 N N . GLU A 1 176 ? -14.956 -14.326 17.347 1.00 52.62 176 GLU A N 1
ATOM 1359 C CA . GLU A 1 176 ? -13.785 -15.211 17.515 1.00 52.62 176 GLU A CA 1
ATOM 1360 C C . GLU A 1 176 ? -13.976 -16.300 18.589 1.00 52.62 176 GLU A C 1
ATOM 1362 O O . GLU A 1 176 ? -13.141 -17.199 18.695 1.00 52.62 176 GLU A O 1
ATOM 1367 N N . LYS A 1 177 ? -15.032 -16.222 19.412 1.00 46.28 177 LYS A N 1
ATOM 1368 C CA . LYS A 1 177 ? -15.288 -17.149 20.531 1.00 46.28 177 LYS A CA 1
ATOM 1369 C C . LYS A 1 177 ? -16.363 -18.210 20.265 1.00 46.28 177 LYS A C 1
ATOM 1371 O O . LYS A 1 177 ? -16.645 -18.983 21.182 1.00 46.28 177 LYS A O 1
ATOM 1376 N N . GLU A 1 178 ? -16.920 -18.276 19.060 1.00 37.16 178 GLU A N 1
ATOM 1377 C CA . GLU A 1 178 ? -17.815 -19.357 18.604 1.00 37.16 178 GLU A CA 1
ATOM 1378 C C . GLU A 1 178 ? -17.139 -20.224 17.538 1.00 37.16 178 GLU A C 1
ATOM 1380 O O . GLU A 1 178 ? -17.317 -21.462 17.606 1.00 37.16 178 GLU A O 1
#

InterPro domains:
  IPR057308 PEP5/VPS11, clathrin heavy-chain repeat [PF23356] (125-176)

Secondary structure (DSSP, 8-state):
-------------------S--EEEEEEEEEETTEEEEEEEEEEESEEEEEEETTEEEEEEE---STTS--PEEEEEEPPPPHHHHHHHHHHTT-HHHHHHHHHHTT--HHHHHHHHHHHHHHHHHTT-HHHHHHHHGGGBTTB-HHHHHHHHHHTT-HHHHHHHHHHHHHHHHHTT-

Sequence (178 aa):
TVGGPDGSSTAVAAAAGAAASQRQLVTVCLSYPEVRFVAFVGYINDVTHIFPAMGSLFVLARGGGGVGGEGPCMLLELREKDIAERLDILVKKRLFEWATEVALREHQPREVLQEVHRLHGDWLYDKRAFDQAIQVYTKTIGCVEPSYVIEKYLDAQRIHNLATYLKKLHEAGVAEKE

Foldseek 3Di:
DDDDDDDDPDDDDDDDDDDDQDFDWDFDWPDDPVDGDRQDTDTATAWDDWDDDPQWIKTWHQDPDDPPSDDDIDIDTHHDDDLVVVLVVCLVVLVLVVSLVSCVVVVHDLLSNLVSLQSNLVVCVVVVVLQVSLVSVLSNQPNDDVVVVLVSCVVVVPVVSNVVNVVSNVVVVVVVVD

Radius of gyration: 25.24 Å; chains: 1; bounding box: 52×50×66 Å